Protein AF-A0A4D7C9U0-F1 (afdb_monomer_lite)

pLDDT: mean 77.3, std 18.46, range [38.41, 93.62]

Sequence (123 aa):
MISFKQAREALIALDDKGRGDALWMLGNIASEQGTWTSFVKPFIVKAWPRQVKYRTESASRSFAHLIEKSGDNFPDAVRTLVGLIRPVAHLDMITYRLSKEPEEGTNDFAGDFRLRRFNCLTR

Foldseek 3Di:
DQDLQNLQVVCVPDDLVVVLVVLVVLLVQLLDPPSVVVPSLCSCVRRHDQDPVNQDPSNLVSLVSSLVSNPVCNVVSCVSCVSSHDPDDDPVNVVVVVVPPDPDDDDDPVPPVPPVPPVVPDD

Secondary structure (DSSP, 8-state):
---HHHHHHHHHHS-HHHHHHHHHHHHHHHTSTTHIIIIIHHHHHHTS--SGGG--HHHHHHHHHHHHHTGGGHHHHHHHHTTT------HHHHHHHHTTS-------TTTGGGTSSGGGS--

Radius of gyration: 19.7 Å; chains: 1; bounding box: 58×35×43 Å

Structure (mmCIF, N/CA/C/O backbone):
data_AF-A0A4D7C9U0-F1
#
_entry.id   AF-A0A4D7C9U0-F1
#
loop_
_atom_site.group_PDB
_atom_site.id
_atom_site.type_symbol
_atom_site.label_atom_id
_atom_site.label_alt_id
_atom_site.label_comp_id
_atom_site.label_asym_id
_atom_site.label_entity_id
_atom_site.label_seq_id
_atom_site.pdbx_PDB_ins_code
_atom_site.Cartn_x
_atom_site.Cartn_y
_atom_site.Cartn_z
_atom_site.occupancy
_atom_site.B_iso_or_equiv
_atom_site.auth_seq_id
_atom_site.auth_comp_id
_atom_site.auth_asym_id
_atom_site.auth_atom_id
_atom_site.pdbx_PDB_model_num
ATOM 1 N N . MET A 1 1 ? -19.002 5.831 -7.616 1.00 59.81 1 MET A N 1
ATOM 2 C CA . MET A 1 1 ? -17.884 5.390 -6.750 1.00 59.81 1 MET A CA 1
ATOM 3 C C . MET A 1 1 ? -16.869 4.644 -7.598 1.00 59.81 1 MET A C 1
ATOM 5 O O . MET A 1 1 ? -17.280 3.830 -8.416 1.00 59.81 1 MET A O 1
ATOM 9 N N . ILE A 1 2 ? -15.576 4.932 -7.434 1.00 77.88 2 ILE A N 1
ATOM 10 C CA . ILE A 1 2 ? -14.496 4.218 -8.133 1.00 77.88 2 ILE A CA 1
ATOM 11 C C . ILE A 1 2 ? -14.367 2.815 -7.525 1.00 77.88 2 ILE A C 1
ATOM 13 O O . ILE A 1 2 ? -14.294 2.670 -6.307 1.00 77.88 2 ILE A O 1
ATOM 17 N N . SER A 1 3 ? -14.354 1.777 -8.360 1.00 92.12 3 SER A N 1
ATOM 18 C CA . SER A 1 3 ? -14.148 0.395 -7.907 1.00 92.12 3 SER A CA 1
ATOM 19 C C . SER A 1 3 ? -12.665 0.088 -7.659 1.00 92.12 3 SER A C 1
ATOM 21 O O . SER A 1 3 ? -11.783 0.691 -8.269 1.00 92.12 3 SER A O 1
ATOM 23 N N . PHE A 1 4 ? -12.359 -0.927 -6.839 1.00 91.75 4 PHE A N 1
ATOM 24 C CA . PHE A 1 4 ? -10.971 -1.380 -6.641 1.00 91.75 4 PHE A CA 1
ATOM 25 C C . PHE A 1 4 ? -10.289 -1.826 -7.946 1.00 91.75 4 PHE A C 1
ATOM 27 O O . PHE A 1 4 ? -9.071 -1.713 -8.073 1.00 91.75 4 PHE A O 1
ATOM 34 N N . LYS A 1 5 ? -11.062 -2.302 -8.932 1.00 91.31 5 LYS A N 1
ATOM 35 C CA . LYS A 1 5 ? -10.546 -2.653 -10.260 1.00 91.31 5 LYS A CA 1
ATOM 36 C C . LYS A 1 5 ? -10.064 -1.408 -11.011 1.00 91.31 5 LYS A C 1
ATOM 38 O O . LYS A 1 5 ? -8.932 -1.398 -11.479 1.00 91.31 5 LYS A O 1
ATOM 43 N N . GLN A 1 6 ? -10.881 -0.358 -11.052 1.00 92.00 6 GLN A N 1
ATOM 44 C CA . GLN A 1 6 ? -10.520 0.912 -11.691 1.00 92.00 6 GLN A CA 1
ATOM 45 C C . GLN A 1 6 ? -9.334 1.582 -10.987 1.00 92.00 6 GLN A C 1
ATOM 47 O O . GLN A 1 6 ? -8.429 2.085 -11.645 1.00 92.00 6 GLN A O 1
ATOM 52 N N . ALA A 1 7 ? -9.284 1.522 -9.652 1.00 92.06 7 ALA A N 1
ATOM 53 C CA . ALA A 1 7 ? -8.132 2.002 -8.891 1.00 92.06 7 ALA A CA 1
ATOM 54 C C . ALA A 1 7 ? -6.848 1.236 -9.254 1.00 92.06 7 ALA A C 1
ATOM 56 O O . ALA A 1 7 ? -5.797 1.843 -9.450 1.00 92.06 7 ALA A O 1
ATOM 57 N N . ARG A 1 8 ? -6.927 -0.094 -9.407 1.00 93.56 8 ARG A N 1
ATOM 58 C CA . ARG A 1 8 ? -5.791 -0.906 -9.860 1.00 93.56 8 ARG A CA 1
ATOM 59 C C . ARG A 1 8 ? -5.332 -0.520 -11.264 1.00 93.56 8 ARG A C 1
ATOM 61 O O . ARG A 1 8 ? -4.133 -0.415 -11.491 1.00 93.56 8 ARG A O 1
ATOM 68 N N . GLU A 1 9 ? -6.264 -0.344 -12.196 1.00 93.38 9 GLU A N 1
ATOM 69 C CA . GLU A 1 9 ? -5.961 0.057 -13.577 1.00 93.38 9 GLU A CA 1
ATOM 70 C C . GLU A 1 9 ? -5.263 1.422 -13.617 1.00 93.38 9 GLU A C 1
ATOM 72 O O . GLU A 1 9 ? -4.251 1.566 -14.300 1.00 93.38 9 GLU A O 1
ATOM 77 N N . ALA A 1 10 ? -5.712 2.376 -12.797 1.00 92.88 10 ALA A N 1
ATOM 78 C CA . ALA A 1 10 ? -5.037 3.660 -12.633 1.00 92.88 10 ALA A CA 1
ATOM 79 C C . ALA A 1 10 ? -3.607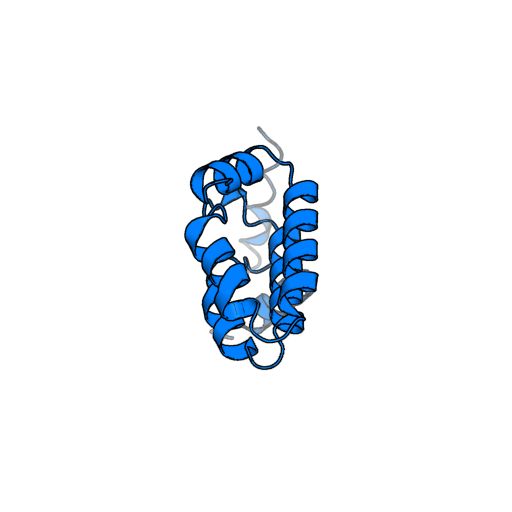 3.497 -12.080 1.00 92.88 10 ALA A C 1
ATOM 81 O O . ALA A 1 10 ? -2.662 4.011 -12.669 1.00 92.88 10 ALA A O 1
ATOM 82 N N . LEU A 1 11 ? -3.411 2.714 -11.009 1.00 91.12 11 LEU A N 1
ATOM 83 C CA . LEU A 1 11 ? -2.077 2.445 -10.436 1.00 91.12 11 LEU A CA 1
ATOM 84 C C . LEU A 1 11 ? -1.120 1.750 -11.422 1.00 91.12 11 LEU A C 1
ATOM 86 O O . LEU A 1 11 ? 0.098 1.937 -11.354 1.00 91.12 11 LEU A O 1
ATOM 90 N N . ILE A 1 12 ? -1.668 0.932 -12.322 1.00 92.31 12 ILE A N 1
ATOM 91 C CA . ILE A 1 12 ? -0.936 0.249 -13.394 1.00 92.31 12 ILE A CA 1
ATOM 92 C C . ILE A 1 12 ? -0.477 1.229 -14.477 1.00 92.31 12 ILE A C 1
ATOM 94 O O . ILE A 1 12 ? 0.610 1.030 -15.022 1.00 92.31 12 ILE A O 1
ATOM 98 N N . ALA A 1 13 ? -1.296 2.239 -14.784 1.00 92.69 13 ALA A N 1
ATOM 99 C CA . ALA A 1 13 ? -1.019 3.261 -15.790 1.00 92.69 13 ALA A CA 1
ATOM 100 C C . ALA A 1 13 ? -0.056 4.356 -15.298 1.00 92.69 13 ALA A C 1
ATOM 102 O O . ALA A 1 13 ? 0.603 4.993 -16.115 1.00 92.69 13 ALA A O 1
ATOM 103 N N . LEU A 1 14 ? 0.041 4.564 -13.980 1.00 91.38 14 LEU A N 1
ATOM 104 C CA . LEU A 1 14 ? 0.981 5.512 -13.381 1.00 91.38 14 LEU A CA 1
ATOM 105 C C . LEU A 1 14 ? 2.444 5.084 -13.565 1.00 91.38 14 LEU A C 1
ATOM 107 O O . LEU A 1 14 ? 2.774 3.905 -13.730 1.00 91.38 14 LEU A O 1
ATOM 111 N N . ASP A 1 15 ? 3.343 6.055 -13.475 1.00 90.25 15 ASP A N 1
ATOM 112 C CA . ASP A 1 15 ? 4.774 5.825 -13.344 1.00 90.25 15 ASP A CA 1
ATOM 113 C C . ASP A 1 15 ? 5.145 5.441 -11.897 1.00 90.25 15 ASP A C 1
ATOM 115 O O . ASP A 1 15 ? 4.291 5.260 -11.021 1.00 90.25 15 ASP A O 1
ATOM 119 N N . ASP A 1 16 ? 6.437 5.227 -11.640 1.00 87.19 16 ASP A N 1
ATOM 120 C CA . ASP A 1 16 ? 6.881 4.816 -10.305 1.00 87.19 16 ASP A CA 1
ATOM 121 C C . ASP A 1 16 ? 6.694 5.910 -9.257 1.00 87.19 16 ASP A C 1
ATOM 123 O O . ASP A 1 16 ? 6.294 5.621 -8.128 1.00 87.19 16 ASP A O 1
ATOM 127 N N . LYS A 1 17 ? 6.893 7.169 -9.661 1.00 89.19 17 LYS A N 1
ATOM 128 C CA . LYS A 1 17 ? 6.653 8.327 -8.808 1.00 89.19 17 LYS A CA 1
ATOM 129 C C . LYS A 1 17 ? 5.181 8.417 -8.409 1.00 89.19 17 LYS A C 1
ATOM 131 O O . LYS A 1 17 ? 4.896 8.516 -7.222 1.00 89.19 17 LYS A O 1
ATOM 136 N N . GLY A 1 18 ? 4.251 8.298 -9.357 1.00 90.88 18 GLY A N 1
ATOM 137 C CA . GLY A 1 18 ? 2.816 8.350 -9.077 1.00 90.88 18 GLY A CA 1
ATOM 138 C C . GLY A 1 18 ? 2.346 7.244 -8.129 1.00 90.88 18 GLY A C 1
ATOM 139 O O . GLY A 1 18 ? 1.511 7.486 -7.257 1.00 90.88 18 GLY A O 1
ATOM 140 N N . ARG A 1 19 ? 2.915 6.033 -8.227 1.00 92.50 19 ARG A N 1
ATOM 141 C CA . ARG A 1 19 ? 2.661 4.968 -7.238 1.00 92.50 19 ARG A CA 1
ATOM 142 C C . ARG A 1 19 ? 3.230 5.305 -5.859 1.00 92.50 19 ARG A C 1
ATOM 144 O O . ARG A 1 19 ? 2.572 5.020 -4.861 1.00 92.50 19 ARG A O 1
ATOM 151 N N . GLY A 1 20 ? 4.419 5.903 -5.801 1.00 90.62 20 GLY A N 1
ATOM 152 C CA . GLY A 1 20 ? 5.011 6.401 -4.558 1.00 90.62 20 GLY A CA 1
ATOM 153 C C . GLY A 1 20 ? 4.143 7.470 -3.889 1.00 90.62 20 GLY A C 1
ATOM 154 O O . GLY A 1 20 ? 3.844 7.353 -2.702 1.00 90.62 20 GLY A O 1
ATOM 155 N N . ASP A 1 21 ? 3.658 8.445 -4.662 1.00 90.75 21 ASP A N 1
ATOM 156 C CA . ASP A 1 21 ? 2.768 9.514 -4.191 1.00 90.75 21 ASP A CA 1
ATOM 157 C C . ASP A 1 21 ? 1.444 8.936 -3.649 1.00 90.75 21 ASP A C 1
ATOM 159 O O . ASP A 1 21 ? 0.967 9.336 -2.5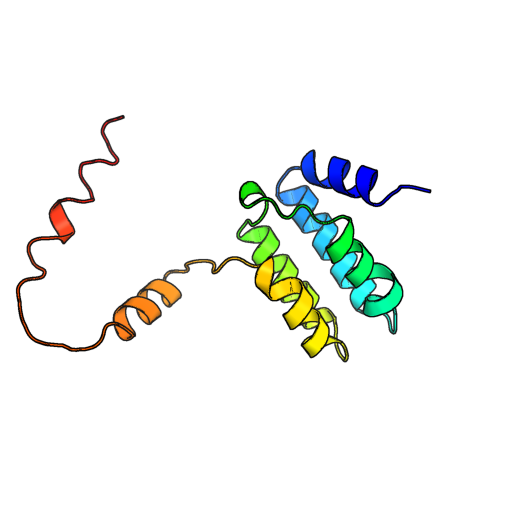84 1.00 90.75 21 ASP A O 1
ATOM 163 N N . ALA A 1 22 ? 0.881 7.922 -4.318 1.00 92.06 22 ALA A N 1
ATOM 164 C CA . ALA A 1 22 ? -0.309 7.217 -3.838 1.00 92.06 22 ALA A CA 1
ATOM 165 C C . ALA A 1 22 ? -0.069 6.488 -2.500 1.00 92.06 22 ALA A C 1
ATOM 167 O O . ALA A 1 22 ? -0.928 6.518 -1.617 1.00 92.06 22 ALA A O 1
ATOM 168 N N . LEU A 1 23 ? 1.094 5.850 -2.317 1.00 92.00 23 LEU A N 1
ATOM 169 C CA . LEU A 1 23 ? 1.458 5.223 -1.039 1.00 92.00 23 LEU A CA 1
ATOM 170 C C . LEU A 1 23 ? 1.681 6.253 0.067 1.00 92.00 23 LEU A C 1
ATOM 172 O O . LEU A 1 23 ? 1.297 6.003 1.206 1.00 92.00 23 LEU A O 1
ATOM 176 N N . TRP A 1 24 ? 2.259 7.408 -0.259 1.00 89.31 24 TRP A N 1
ATOM 177 C CA . TRP A 1 24 ? 2.415 8.505 0.692 1.00 89.31 24 TRP A CA 1
ATOM 178 C C . TRP A 1 24 ? 1.053 9.011 1.188 1.00 89.31 24 TRP A C 1
ATOM 180 O O . TRP A 1 24 ? 0.848 9.145 2.394 1.00 89.31 24 TRP A O 1
ATOM 190 N N . MET A 1 25 ? 0.080 9.181 0.284 1.00 90.75 25 MET A N 1
ATOM 191 C CA . MET A 1 25 ? -1.297 9.526 0.662 1.00 90.75 25 MET A CA 1
ATOM 192 C C . MET A 1 25 ? -1.932 8.463 1.567 1.00 90.75 25 MET A C 1
ATOM 194 O O . MET A 1 25 ? -2.556 8.810 2.569 1.00 90.75 25 MET A O 1
ATOM 198 N N . LEU A 1 26 ? -1.742 7.173 1.264 1.00 92.19 26 LEU A N 1
ATOM 199 C CA . LEU A 1 26 ? -2.203 6.089 2.140 1.00 92.19 26 LEU A CA 1
ATOM 200 C C . LEU A 1 26 ? -1.537 6.135 3.519 1.00 92.19 26 LEU A C 1
ATOM 202 O O . LEU A 1 26 ? -2.196 5.810 4.500 1.00 92.19 26 LEU A O 1
ATOM 206 N N . GLY A 1 27 ? -0.272 6.556 3.600 1.00 89.88 27 GLY A N 1
ATOM 207 C CA . GLY A 1 27 ? 0.450 6.766 4.857 1.00 89.88 27 GLY A CA 1
ATOM 208 C C . GLY A 1 27 ? -0.194 7.827 5.736 1.00 89.88 27 GLY A C 1
ATOM 209 O O . GLY A 1 27 ? -0.400 7.598 6.926 1.00 89.88 27 GLY A O 1
ATOM 210 N N . ASN A 1 28 ? -0.581 8.954 5.140 1.00 90.25 28 ASN A N 1
ATOM 211 C CA . ASN A 1 28 ? -1.287 10.010 5.861 1.00 90.25 28 ASN A CA 1
ATOM 212 C C . ASN A 1 28 ? -2.657 9.529 6.345 1.00 90.25 28 ASN A C 1
ATOM 214 O O . ASN A 1 28 ? -2.995 9.731 7.506 1.00 90.25 28 ASN A O 1
ATOM 218 N N . ILE A 1 29 ? -3.408 8.815 5.501 1.00 89.88 29 ILE A N 1
ATOM 219 C CA . ILE A 1 29 ? -4.711 8.258 5.888 1.00 89.88 29 ILE A CA 1
ATOM 220 C C . ILE A 1 29 ? -4.544 7.238 7.020 1.00 89.88 29 ILE A C 1
ATOM 222 O O . ILE A 1 29 ? -5.298 7.276 7.984 1.00 89.88 29 ILE A O 1
ATOM 226 N N . ALA A 1 30 ? -3.545 6.353 6.939 1.00 89.12 30 ALA A N 1
ATOM 227 C CA . ALA A 1 30 ? -3.278 5.317 7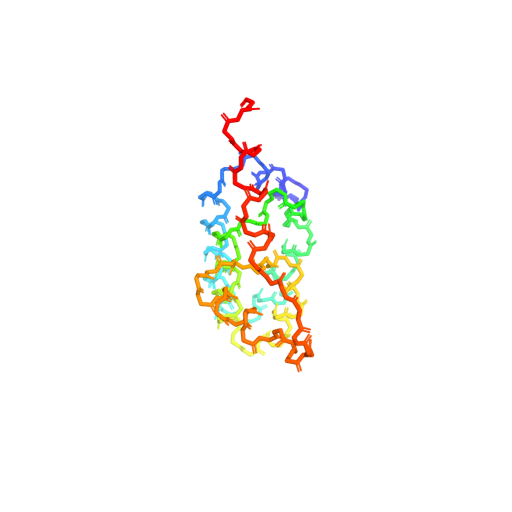.940 1.00 89.12 30 ALA A CA 1
ATOM 228 C C . ALA A 1 30 ? -2.921 5.864 9.332 1.00 89.12 30 ALA A C 1
ATOM 230 O O . ALA A 1 30 ? -3.016 5.112 10.300 1.00 89.12 30 ALA A O 1
ATOM 231 N N . SER A 1 31 ? -2.502 7.131 9.427 1.00 86.81 31 SER A N 1
ATOM 232 C CA . SER A 1 31 ? -2.188 7.779 10.707 1.00 86.81 31 SER A CA 1
ATOM 233 C C . SER A 1 31 ? -3.431 8.115 11.542 1.00 86.81 31 SER A C 1
ATOM 235 O O . SER A 1 31 ? -3.329 8.304 12.753 1.00 86.81 31 SER A O 1
ATOM 237 N N . GLU A 1 32 ? -4.609 8.155 10.918 1.00 88.81 32 GLU A N 1
ATOM 238 C CA . GLU A 1 32 ? -5.881 8.342 11.610 1.00 88.81 32 GLU A CA 1
ATOM 239 C C . GLU A 1 32 ? -6.366 7.030 12.255 1.00 88.81 32 GLU A C 1
ATOM 241 O O . GLU A 1 32 ? -6.186 5.929 11.729 1.00 88.81 32 GLU A O 1
ATOM 246 N N . GLN A 1 33 ? -7.027 7.121 13.411 1.00 86.88 33 GLN A N 1
ATOM 247 C CA . GLN A 1 33 ? -7.507 5.930 14.114 1.00 86.88 33 GLN A CA 1
ATOM 248 C C . GLN A 1 33 ? -8.595 5.193 13.315 1.00 86.88 33 GLN A C 1
ATOM 250 O O . GLN A 1 33 ? -9.567 5.777 12.845 1.00 86.88 33 GLN A O 1
ATOM 255 N N . GLY A 1 34 ? -8.448 3.871 13.181 1.00 86.25 34 GLY A N 1
ATOM 256 C CA . GLY A 1 34 ? -9.438 2.995 12.539 1.00 86.25 34 GLY A CA 1
ATOM 257 C C . GLY A 1 34 ? -9.446 3.011 11.003 1.00 86.25 34 GLY A C 1
ATOM 258 O O . GLY A 1 34 ? -10.093 2.155 10.386 1.00 86.25 34 GLY A O 1
ATOM 259 N N . THR A 1 35 ? -8.700 3.907 10.353 1.00 92.06 35 THR A N 1
ATOM 260 C CA . THR A 1 35 ? -8.614 3.984 8.881 1.00 92.06 35 THR A CA 1
ATOM 261 C C . THR A 1 35 ? -7.809 2.837 8.278 1.00 92.06 35 THR A C 1
ATOM 263 O O . THR A 1 35 ? -8.102 2.393 7.163 1.00 92.06 35 THR A O 1
ATOM 266 N N . TRP A 1 36 ? -6.841 2.298 9.028 1.00 91.19 36 TRP A N 1
ATOM 267 C CA . TRP A 1 36 ? -6.069 1.128 8.616 1.00 91.19 36 TRP A CA 1
ATOM 268 C C . TRP A 1 36 ? -6.989 -0.034 8.217 1.00 91.19 36 TRP A C 1
ATOM 270 O O . TRP A 1 36 ? -6.949 -0.520 7.084 1.00 91.19 36 TRP A O 1
ATOM 280 N N . THR A 1 37 ? -7.865 -0.441 9.136 1.00 91.25 37 THR A N 1
ATOM 281 C CA . THR A 1 37 ? -8.755 -1.595 8.963 1.00 91.25 37 THR A CA 1
ATOM 282 C C . THR A 1 37 ? -9.914 -1.295 8.015 1.00 91.25 37 THR A C 1
ATOM 284 O O . THR A 1 37 ? -10.304 -2.164 7.234 1.00 91.25 37 THR A O 1
ATOM 287 N N . SER A 1 38 ? -10.457 -0.075 8.054 1.00 91.75 38 SER A N 1
ATOM 288 C CA . SER A 1 38 ? -11.633 0.303 7.257 1.00 91.75 38 SER A CA 1
ATOM 289 C C . SER A 1 38 ? -11.312 0.621 5.794 1.00 91.75 38 SER A C 1
ATOM 291 O O . SER A 1 38 ? -12.125 0.316 4.921 1.00 91.75 38 SER A O 1
ATOM 293 N N . PHE A 1 39 ? -10.133 1.183 5.501 1.00 91.62 39 PHE A N 1
ATOM 294 C CA . PHE A 1 39 ? -9.798 1.679 4.164 1.00 91.62 39 PHE A CA 1
ATOM 295 C C . PHE A 1 39 ? -8.456 1.172 3.631 1.00 91.62 39 PHE A C 1
ATOM 297 O O . PHE A 1 39 ? -8.414 0.553 2.563 1.00 91.62 39 PHE A O 1
ATOM 304 N N . VAL A 1 40 ? -7.362 1.391 4.364 1.00 92.69 40 VAL A N 1
ATOM 305 C CA . VAL A 1 40 ? -5.997 1.187 3.845 1.00 92.69 40 VAL A CA 1
ATOM 306 C C . VAL A 1 40 ? -5.736 -0.283 3.523 1.00 92.69 40 VAL A C 1
ATOM 308 O O . VAL A 1 40 ? -5.325 -0.619 2.410 1.00 92.69 40 VAL A O 1
ATOM 311 N N . LYS A 1 41 ? -6.039 -1.188 4.456 1.00 93.12 41 LYS A N 1
ATOM 312 C CA . LYS A 1 41 ? -5.864 -2.630 4.261 1.00 93.12 41 LYS A CA 1
ATOM 313 C C . LYS A 1 41 ? -6.738 -3.170 3.119 1.00 93.12 41 LYS A C 1
ATOM 315 O O . LYS A 1 41 ? -6.184 -3.824 2.230 1.00 93.12 41 LYS A O 1
ATOM 320 N N . PRO A 1 42 ? -8.059 -2.896 3.057 1.00 93.44 42 PRO A N 1
ATOM 321 C CA . PRO A 1 42 ? -8.879 -3.271 1.906 1.00 93.44 42 PRO A CA 1
ATOM 322 C C . PRO A 1 42 ? -8.335 -2.746 0.577 1.00 93.44 42 PRO A C 1
ATOM 324 O O . PRO A 1 42 ? -8.309 -3.499 -0.398 1.00 93.44 42 PRO A O 1
ATOM 327 N N . PHE A 1 43 ? -7.869 -1.495 0.535 1.00 93.62 43 PHE A N 1
ATOM 328 C CA . PHE A 1 43 ? -7.291 -0.905 -0.667 1.00 93.62 43 PHE A CA 1
ATOM 329 C C . PHE A 1 43 ? -6.034 -1.653 -1.110 1.00 93.62 43 PHE A C 1
ATOM 331 O O . PHE A 1 43 ? -5.921 -2.041 -2.272 1.00 93.62 43 PHE A O 1
ATOM 338 N N . ILE A 1 44 ? -5.112 -1.941 -0.194 1.00 92.75 44 ILE A N 1
ATOM 339 C CA . ILE A 1 44 ? -3.877 -2.635 -0.556 1.00 92.75 44 ILE A CA 1
ATOM 340 C C . ILE A 1 44 ? -4.146 -4.073 -0.997 1.00 92.75 44 ILE A C 1
ATOM 342 O O . ILE A 1 44 ? -3.616 -4.521 -2.012 1.00 92.75 44 ILE A O 1
ATOM 346 N N . VAL A 1 45 ? -5.023 -4.790 -0.298 1.00 91.94 45 VAL A N 1
ATOM 347 C CA . VAL A 1 45 ? -5.353 -6.178 -0.646 1.00 91.94 45 VAL A CA 1
ATOM 348 C C . VAL A 1 45 ? -6.103 -6.262 -1.982 1.00 91.94 45 VAL A C 1
ATOM 350 O O . VAL A 1 45 ? -5.850 -7.174 -2.773 1.00 91.94 45 VAL A O 1
ATOM 353 N N . LYS A 1 46 ? -7.029 -5.330 -2.254 1.00 91.88 46 LYS A N 1
ATOM 354 C CA . LYS A 1 46 ? -7.961 -5.425 -3.392 1.00 91.88 46 LYS A CA 1
ATOM 355 C C . LYS A 1 46 ? -7.593 -4.574 -4.600 1.00 91.88 46 LYS A C 1
ATOM 357 O O . LYS A 1 46 ? -7.989 -4.955 -5.697 1.00 91.88 46 LYS A O 1
ATOM 362 N N . ALA A 1 47 ? -6.869 -3.469 -4.449 1.00 93.12 47 ALA A N 1
ATOM 363 C CA . ALA A 1 47 ? -6.502 -2.578 -5.552 1.00 93.12 47 ALA A CA 1
ATOM 364 C C . ALA A 1 47 ? -5.006 -2.587 -5.872 1.00 93.12 47 ALA A C 1
ATOM 366 O O . ALA A 1 47 ? -4.664 -2.468 -7.047 1.00 93.12 47 ALA A O 1
ATOM 367 N N . TRP A 1 48 ? -4.109 -2.791 -4.901 1.00 92.62 48 TRP A N 1
ATOM 368 C CA . TRP A 1 48 ? -2.676 -2.675 -5.186 1.00 92.62 48 TRP A CA 1
ATOM 369 C C . TRP A 1 48 ? -2.202 -3.694 -6.245 1.00 92.62 48 TRP A C 1
ATOM 371 O O . TRP A 1 48 ? -2.548 -4.883 -6.166 1.00 92.62 48 TRP A O 1
ATOM 381 N N . PRO A 1 49 ? -1.428 -3.270 -7.261 1.00 91.19 49 PRO A N 1
ATOM 382 C CA . PRO A 1 49 ? -0.899 -4.177 -8.271 1.00 91.19 49 PRO A CA 1
ATOM 383 C C . PRO A 1 49 ? 0.166 -5.110 -7.672 1.00 91.19 49 PRO A C 1
ATOM 385 O O . PRO A 1 49 ? 1.163 -4.675 -7.102 1.00 91.19 49 PRO A O 1
ATOM 388 N N . ARG A 1 50 ? -0.036 -6.429 -7.799 1.00 87.06 50 ARG A N 1
ATOM 389 C CA . ARG A 1 50 ? 0.840 -7.455 -7.188 1.00 87.06 50 ARG A CA 1
ATOM 390 C C . ARG A 1 50 ? 1.957 -7.942 -8.113 1.00 87.06 50 ARG A C 1
ATOM 392 O O . ARG A 1 50 ? 2.804 -8.729 -7.674 1.00 87.06 50 ARG A O 1
ATOM 399 N N . GLN A 1 51 ? 1.955 -7.507 -9.377 1.00 84.31 51 GLN A N 1
ATOM 400 C CA . GLN A 1 51 ? 2.941 -7.926 -10.370 1.00 84.31 51 GLN A CA 1
ATOM 401 C C . GLN A 1 51 ? 4.349 -7.472 -9.963 1.00 84.31 51 GLN A C 1
ATOM 403 O O . GLN A 1 51 ? 4.544 -6.357 -9.484 1.00 84.31 51 GLN A O 1
ATOM 408 N N . VAL A 1 52 ? 5.347 -8.327 -10.202 1.00 78.94 52 VAL A N 1
ATOM 409 C CA . VAL A 1 52 ? 6.748 -8.115 -9.784 1.00 78.94 52 VAL A CA 1
ATOM 410 C C . VAL A 1 52 ? 7.336 -6.804 -10.325 1.00 78.94 52 VAL A C 1
ATOM 412 O O . VAL A 1 52 ? 8.110 -6.150 -9.629 1.00 78.94 52 VAL A O 1
ATOM 415 N N . LYS A 1 53 ? 6.919 -6.375 -11.524 1.00 80.31 53 LYS A N 1
ATOM 416 C CA . LYS A 1 53 ? 7.357 -5.117 -12.154 1.00 80.31 53 LYS A CA 1
ATOM 417 C C . LYS A 1 53 ? 7.007 -3.850 -11.362 1.00 80.31 53 LYS A C 1
ATOM 419 O O . LYS A 1 53 ? 7.667 -2.839 -11.544 1.00 80.31 53 LYS A O 1
ATOM 424 N N . TYR A 1 54 ? 6.017 -3.911 -10.469 1.00 83.44 54 TYR A N 1
ATOM 425 C CA . TYR A 1 54 ? 5.599 -2.777 -9.635 1.00 83.44 54 TYR A CA 1
ATOM 426 C C . TYR A 1 54 ? 6.194 -2.805 -8.225 1.00 83.44 54 TYR A C 1
ATOM 428 O O . TYR A 1 54 ? 5.932 -1.909 -7.428 1.00 83.44 54 TYR A O 1
ATOM 436 N N . ARG A 1 55 ? 6.998 -3.824 -7.897 1.00 83.38 55 ARG A N 1
ATOM 437 C CA . ARG A 1 55 ? 7.702 -3.916 -6.613 1.00 83.38 55 ARG A CA 1
ATOM 438 C C . ARG A 1 55 ? 9.045 -3.202 -6.705 1.00 83.38 55 ARG A C 1
ATOM 440 O O . ARG A 1 55 ? 10.098 -3.839 -6.718 1.00 83.38 55 ARG A O 1
ATOM 447 N N . THR A 1 56 ? 9.022 -1.895 -6.889 1.00 84.06 56 THR A N 1
ATOM 448 C CA . THR A 1 56 ? 10.241 -1.088 -7.006 1.00 84.06 56 THR A CA 1
ATOM 449 C C . THR A 1 56 ? 10.854 -0.816 -5.633 1.00 84.06 56 THR A C 1
ATOM 451 O O . THR A 1 56 ? 10.234 -1.056 -4.592 1.00 84.06 56 THR A O 1
ATOM 454 N N . GLU A 1 57 ? 12.099 -0.345 -5.622 1.00 82.12 57 GLU A N 1
ATOM 455 C CA . GLU A 1 57 ? 12.759 0.134 -4.405 1.00 82.12 57 GLU A CA 1
ATOM 456 C C . GLU A 1 57 ? 11.977 1.292 -3.775 1.00 82.12 57 GLU A C 1
ATOM 458 O O . GLU A 1 57 ? 11.749 1.291 -2.566 1.00 82.12 57 GLU A O 1
ATOM 463 N N . SER A 1 58 ? 11.494 2.222 -4.604 1.00 83.69 58 SER A N 1
ATOM 464 C CA . SER A 1 58 ? 10.671 3.350 -4.164 1.00 83.69 58 SER A CA 1
ATOM 465 C C . SER A 1 58 ? 9.387 2.870 -3.483 1.00 83.69 58 SER A C 1
ATOM 467 O O . SER A 1 58 ? 9.144 3.198 -2.323 1.00 83.69 58 SER A O 1
ATOM 469 N N . ALA A 1 59 ? 8.630 1.974 -4.132 1.00 86.69 59 ALA A N 1
ATOM 470 C CA . ALA A 1 59 ? 7.430 1.388 -3.535 1.00 86.69 59 ALA A CA 1
ATOM 471 C C . ALA A 1 59 ? 7.734 0.631 -2.231 1.00 86.69 59 ALA A C 1
ATOM 473 O O . ALA A 1 59 ? 6.982 0.730 -1.265 1.00 86.69 59 ALA A O 1
ATOM 474 N N . SER A 1 60 ? 8.855 -0.095 -2.178 1.00 87.06 60 SER A N 1
ATOM 475 C CA . SER A 1 60 ? 9.285 -0.833 -0.983 1.00 87.06 60 SER A CA 1
ATOM 476 C C . SER A 1 60 ? 9.578 0.102 0.196 1.00 87.06 60 SER A C 1
ATOM 478 O O . SER A 1 60 ? 9.125 -0.169 1.307 1.00 87.06 60 SER A O 1
ATOM 480 N N . ARG A 1 61 ? 10.260 1.233 -0.040 1.00 85.81 61 ARG A N 1
ATOM 481 C CA . ARG A 1 61 ? 10.469 2.271 0.985 1.00 85.81 61 ARG A CA 1
ATOM 482 C C . ARG A 1 61 ? 9.158 2.902 1.437 1.00 85.81 61 ARG A C 1
ATOM 484 O O . ARG A 1 61 ? 8.930 3.027 2.636 1.00 85.81 61 ARG A O 1
ATOM 491 N N . SER A 1 62 ? 8.277 3.252 0.502 1.00 89.00 62 SER A N 1
ATOM 492 C CA . SER A 1 62 ? 6.972 3.825 0.837 1.00 89.00 62 SER A CA 1
ATOM 493 C C . SER A 1 62 ? 6.116 2.858 1.661 1.00 89.00 62 SER A C 1
ATOM 495 O O . SER A 1 62 ? 5.434 3.287 2.586 1.00 89.00 62 SER A O 1
ATOM 497 N N . PHE A 1 63 ? 6.188 1.550 1.395 1.00 91.62 63 PHE A N 1
ATOM 498 C CA . PHE A 1 63 ? 5.540 0.545 2.239 1.00 91.62 63 PHE A CA 1
ATOM 499 C C . PHE A 1 63 ? 6.143 0.459 3.638 1.00 91.62 63 PHE A C 1
ATOM 501 O O . PHE A 1 63 ? 5.390 0.346 4.599 1.00 91.62 63 PHE A O 1
ATOM 508 N N . ALA A 1 64 ? 7.469 0.532 3.773 1.00 88.31 64 ALA A N 1
ATOM 509 C CA . ALA A 1 64 ? 8.107 0.570 5.087 1.00 88.31 64 ALA A CA 1
ATOM 510 C C . ALA A 1 64 ? 7.638 1.791 5.898 1.00 88.31 64 ALA A C 1
ATOM 512 O O . ALA A 1 64 ? 7.275 1.650 7.064 1.00 88.31 64 ALA A O 1
ATOM 513 N N . HIS A 1 65 ? 7.537 2.958 5.257 1.00 88.31 65 HIS A N 1
ATOM 514 C CA . HIS A 1 65 ? 7.005 4.157 5.902 1.00 88.31 65 HIS A CA 1
ATOM 515 C C . HIS A 1 65 ? 5.517 4.025 6.262 1.00 88.31 65 HIS A C 1
ATOM 517 O O . HIS A 1 65 ? 5.090 4.447 7.332 1.00 88.31 65 HIS A O 1
ATOM 523 N N . LEU A 1 66 ? 4.713 3.386 5.408 1.00 90.56 66 LEU A N 1
ATOM 524 C CA . LEU A 1 66 ? 3.309 3.095 5.706 1.00 90.56 66 LEU A CA 1
ATOM 525 C C . LEU A 1 66 ? 3.158 2.183 6.935 1.00 90.56 66 LEU A C 1
ATOM 527 O O . LEU A 1 66 ? 2.274 2.409 7.759 1.00 90.56 66 LEU A O 1
ATOM 531 N N . ILE A 1 67 ? 4.021 1.171 7.070 1.00 90.88 67 ILE A N 1
ATOM 532 C CA . ILE A 1 67 ? 4.064 0.301 8.252 1.00 90.88 67 ILE A CA 1
ATOM 533 C C . ILE A 1 67 ? 4.384 1.130 9.499 1.00 90.88 67 ILE A C 1
ATOM 535 O O . ILE A 1 67 ? 3.674 1.027 10.494 1.00 90.88 67 ILE A O 1
ATOM 539 N N . GLU A 1 68 ? 5.408 1.978 9.446 1.00 88.44 68 GLU A N 1
ATOM 540 C CA . GLU A 1 68 ? 5.782 2.860 10.557 1.00 88.44 68 GLU A CA 1
ATOM 541 C C . GLU A 1 68 ? 4.611 3.761 10.993 1.00 88.44 68 GLU A C 1
ATOM 543 O O . GLU A 1 68 ? 4.328 3.897 12.182 1.00 88.44 68 GLU A O 1
ATOM 548 N N . LYS A 1 69 ? 3.867 4.315 10.029 1.00 87.69 69 LYS A N 1
ATOM 549 C CA . LYS A 1 69 ? 2.714 5.196 10.275 1.00 87.69 69 LYS A CA 1
ATOM 550 C C . LYS A 1 69 ? 1.462 4.485 10.785 1.00 87.69 69 LYS A C 1
ATOM 552 O O . LYS A 1 69 ? 0.559 5.155 11.271 1.00 87.69 69 LYS A O 1
ATOM 557 N N . SER A 1 70 ? 1.395 3.158 10.693 1.00 84.81 70 SER A N 1
ATOM 558 C CA . SER A 1 70 ? 0.201 2.390 11.075 1.00 84.81 70 SER A CA 1
ATOM 559 C C . SER A 1 70 ? -0.018 2.256 12.593 1.00 84.81 70 SER A C 1
ATOM 561 O O . SER A 1 70 ? -1.082 1.787 13.011 1.00 84.81 70 SER A O 1
ATOM 563 N N . GLY A 1 71 ? 0.948 2.689 13.416 1.00 86.00 71 GLY A N 1
ATOM 564 C CA . GLY A 1 71 ? 0.814 2.790 14.873 1.00 86.00 71 GLY A CA 1
ATOM 565 C C . GLY A 1 71 ? 0.419 1.462 15.522 1.00 86.00 71 GLY A C 1
ATOM 566 O O . GLY A 1 71 ? 1.089 0.450 15.335 1.00 86.00 71 GLY A O 1
ATOM 567 N N . ASP A 1 72 ? -0.710 1.441 16.230 1.00 88.75 72 ASP A N 1
ATOM 568 C CA . ASP A 1 72 ? -1.230 0.242 16.909 1.00 88.75 72 ASP A CA 1
ATOM 569 C C . ASP A 1 72 ? -1.522 -0.929 15.951 1.00 88.75 72 ASP A C 1
ATOM 571 O O . ASP A 1 72 ? -1.552 -2.091 16.357 1.00 88.75 72 ASP A O 1
ATOM 575 N N . ASN A 1 73 ? -1.697 -0.649 14.654 1.00 90.12 73 ASN A N 1
ATOM 576 C CA . ASN A 1 73 ? -1.910 -1.669 13.628 1.00 90.12 73 ASN A CA 1
ATOM 577 C C . ASN A 1 73 ? -0.604 -2.249 13.065 1.00 90.12 73 ASN A C 1
ATOM 579 O O . ASN A 1 73 ? -0.656 -3.082 12.157 1.00 90.12 73 ASN A O 1
ATOM 583 N N . PHE A 1 74 ? 0.558 -1.861 13.597 1.00 89.69 74 PHE A N 1
ATOM 584 C CA . PHE A 1 74 ? 1.873 -2.258 13.090 1.00 89.69 74 PHE A CA 1
ATOM 585 C C . PHE A 1 74 ? 2.019 -3.769 12.831 1.00 89.69 74 PHE A C 1
ATOM 587 O O . PHE A 1 74 ? 2.421 -4.137 11.723 1.00 89.69 74 PHE A O 1
ATOM 594 N N . PRO A 1 75 ? 1.644 -4.686 13.752 1.00 91.62 75 PRO A N 1
ATOM 595 C CA . PRO A 1 75 ? 1.777 -6.122 13.495 1.00 91.62 75 PRO A CA 1
ATOM 596 C C . PRO A 1 75 ? 0.939 -6.605 12.301 1.00 91.62 75 PRO A C 1
ATOM 598 O O . PRO A 1 75 ? 1.367 -7.482 11.546 1.00 91.62 75 PRO A O 1
ATOM 601 N N . ASP A 1 76 ? -0.251 -6.035 12.107 1.00 92.06 76 ASP A N 1
ATOM 602 C CA . ASP A 1 76 ? -1.131 -6.358 10.981 1.00 92.06 76 ASP A CA 1
ATOM 603 C C . ASP A 1 76 ? -0.637 -5.722 9.672 1.00 92.06 76 ASP A C 1
ATOM 605 O O . ASP A 1 76 ? -0.695 -6.347 8.605 1.00 92.06 76 ASP A O 1
ATOM 609 N N . ALA A 1 77 ? -0.075 -4.515 9.754 1.00 91.00 77 ALA A N 1
ATOM 610 C CA . ALA A 1 77 ? 0.546 -3.824 8.634 1.00 91.00 77 ALA A CA 1
ATOM 611 C C . ALA A 1 77 ? 1.755 -4.574 8.089 1.00 91.00 77 ALA A C 1
ATOM 613 O O . ALA A 1 77 ? 1.815 -4.835 6.885 1.00 91.00 77 ALA A O 1
ATOM 614 N N . VAL A 1 78 ? 2.658 -5.025 8.963 1.00 91.75 78 VAL A N 1
ATOM 615 C CA . VAL A 1 78 ? 3.799 -5.861 8.570 1.00 91.75 78 VAL A CA 1
ATOM 616 C C . VAL A 1 78 ? 3.315 -7.115 7.845 1.00 91.75 78 VAL A C 1
ATOM 618 O O . VAL A 1 78 ? 3.756 -7.384 6.730 1.00 91.75 78 VAL A O 1
ATOM 621 N N . ARG A 1 79 ? 2.354 -7.857 8.412 1.00 91.56 79 ARG A N 1
ATOM 622 C CA . ARG A 1 79 ? 1.822 -9.087 7.792 1.00 91.56 79 ARG A CA 1
ATOM 623 C C . ARG A 1 79 ? 1.196 -8.837 6.421 1.00 91.56 79 ARG A C 1
ATOM 625 O O . ARG A 1 79 ? 1.350 -9.654 5.517 1.00 91.56 79 ARG A O 1
ATOM 632 N N . THR A 1 80 ? 0.505 -7.712 6.259 1.00 90.56 80 THR A N 1
ATOM 633 C CA . THR A 1 80 ? -0.168 -7.350 5.004 1.00 90.56 80 THR A CA 1
ATOM 634 C C . THR A 1 80 ? 0.829 -6.932 3.919 1.00 90.56 80 THR A C 1
ATOM 636 O O . THR A 1 80 ? 0.637 -7.252 2.744 1.00 90.56 80 THR A O 1
ATOM 639 N N . LEU A 1 81 ? 1.898 -6.226 4.299 1.00 89.50 81 LEU A N 1
ATOM 640 C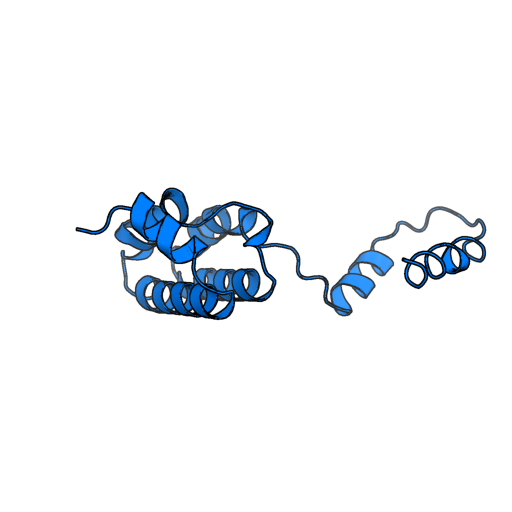 CA . LEU A 1 81 ? 2.784 -5.522 3.369 1.00 89.50 81 LEU A CA 1
ATOM 641 C C . LEU A 1 81 ? 4.106 -6.236 3.095 1.00 89.50 81 LEU A C 1
ATOM 643 O O . LEU A 1 81 ? 4.673 -6.044 2.021 1.00 89.50 81 LEU A O 1
ATOM 647 N N . VAL A 1 82 ? 4.577 -7.107 3.991 1.00 85.62 82 VAL A N 1
ATOM 648 C CA . VAL A 1 82 ? 5.883 -7.776 3.855 1.00 85.62 82 VAL A CA 1
ATOM 649 C C . VAL A 1 82 ? 6.022 -8.557 2.543 1.00 85.62 82 VAL A C 1
ATOM 651 O O . VAL A 1 82 ? 7.086 -8.560 1.938 1.00 85.62 82 VAL A O 1
ATOM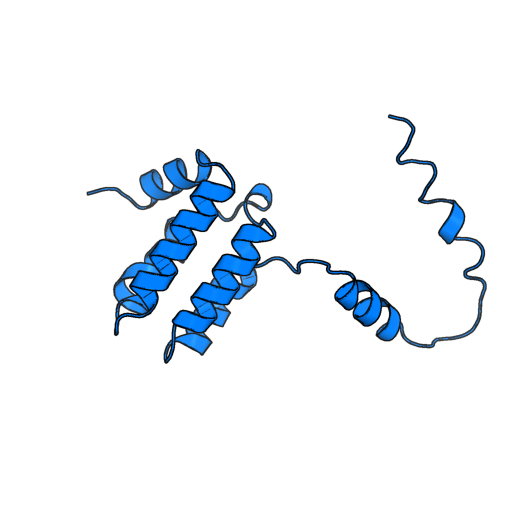 654 N N . GLY A 1 83 ? 4.936 -9.150 2.032 1.00 85.00 83 GLY A N 1
ATOM 655 C CA . GLY A 1 83 ? 4.941 -9.866 0.748 1.00 85.00 83 GLY A CA 1
ATOM 656 C C . GLY A 1 83 ? 4.970 -8.966 -0.498 1.00 85.00 83 GLY A C 1
ATOM 657 O O . GLY A 1 83 ? 5.154 -9.462 -1.615 1.00 85.00 83 GLY A O 1
ATOM 658 N N . LEU A 1 84 ? 4.753 -7.658 -0.331 1.00 84.50 84 LEU A N 1
ATOM 659 C CA . LEU A 1 84 ? 4.784 -6.647 -1.395 1.00 84.50 84 LEU A CA 1
ATOM 660 C C . LEU A 1 84 ? 6.120 -5.896 -1.445 1.00 84.50 84 LEU A C 1
ATOM 662 O O . LEU A 1 84 ? 6.491 -5.393 -2.506 1.00 84.50 84 LEU A O 1
ATOM 666 N N . ILE A 1 85 ? 6.844 -5.866 -0.326 1.00 83.38 85 ILE A N 1
ATOM 667 C CA . ILE A 1 85 ? 8.176 -5.276 -0.203 1.00 83.38 85 ILE A CA 1
ATOM 668 C C . ILE A 1 85 ? 9.192 -6.211 -0.866 1.00 83.38 85 ILE A C 1
ATOM 670 O O . ILE A 1 85 ? 9.151 -7.429 -0.680 1.00 83.38 85 ILE A O 1
ATOM 674 N N . ARG A 1 86 ? 10.115 -5.656 -1.658 1.00 72.50 86 ARG A N 1
ATOM 675 C CA . ARG A 1 86 ? 11.310 -6.395 -2.079 1.00 72.50 86 ARG A CA 1
ATOM 676 C C . ARG A 1 86 ? 12.492 -6.042 -1.184 1.00 72.50 86 ARG A C 1
ATOM 678 O O . ARG A 1 86 ? 12.615 -4.883 -0.794 1.00 72.50 86 ARG A O 1
ATOM 685 N N . PRO A 1 87 ? 13.390 -7.006 -0.906 1.00 63.47 87 PRO A N 1
ATOM 686 C CA . PRO A 1 87 ? 14.687 -6.684 -0.339 1.00 63.47 87 PRO A CA 1
ATOM 687 C C . PRO A 1 87 ? 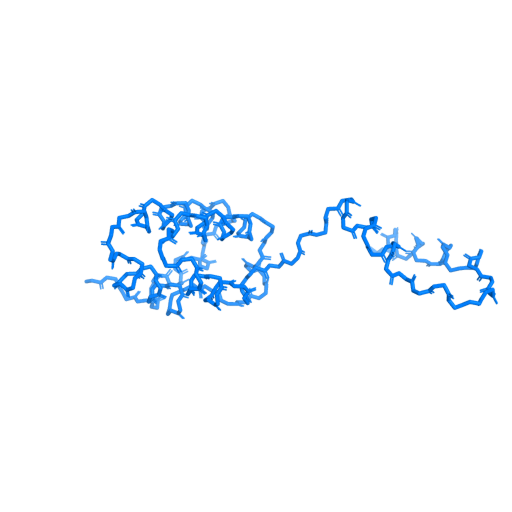15.405 -5.742 -1.302 1.00 63.47 87 PRO A C 1
ATOM 689 O O . PRO A 1 87 ? 15.714 -6.117 -2.436 1.00 63.47 87 PRO A O 1
ATOM 692 N N . VAL A 1 88 ? 15.621 -4.508 -0.868 1.00 59.34 88 VAL A N 1
ATOM 693 C CA . VAL A 1 88 ? 16.440 -3.556 -1.605 1.00 59.34 88 VAL A CA 1
ATOM 694 C C . VAL A 1 88 ? 17.884 -3.885 -1.253 1.00 59.34 88 VAL A C 1
ATOM 696 O O . VAL A 1 88 ? 18.286 -3.776 -0.097 1.00 59.34 88 VAL A O 1
ATOM 699 N N . ALA A 1 89 ? 18.646 -4.378 -2.229 1.00 52.00 89 ALA A N 1
ATOM 700 C CA . ALA A 1 89 ? 20.057 -4.670 -2.025 1.00 52.00 89 ALA A CA 1
ATOM 701 C C . ALA A 1 89 ? 20.831 -3.348 -1.982 1.00 52.00 89 ALA A C 1
ATOM 703 O O . ALA A 1 89 ? 21.175 -2.789 -3.019 1.00 52.00 89 ALA A O 1
ATOM 704 N N . HIS A 1 90 ? 21.076 -2.843 -0.779 1.00 55.25 90 HIS A N 1
ATOM 705 C CA . HIS A 1 90 ? 22.065 -1.799 -0.547 1.00 55.25 90 HIS A CA 1
ATOM 706 C C . HIS A 1 90 ? 23.457 -2.419 -0.329 1.00 55.25 90 HIS A C 1
ATOM 708 O O . HIS A 1 90 ? 23.575 -3.632 -0.129 1.00 55.25 90 HIS A O 1
ATOM 714 N N . LEU A 1 91 ? 24.523 -1.613 -0.406 1.00 51.78 91 LEU A N 1
ATOM 715 C CA . LEU A 1 91 ? 25.909 -2.069 -0.196 1.00 51.78 91 LEU A CA 1
ATOM 716 C C . LEU A 1 91 ? 26.086 -2.765 1.169 1.00 51.78 91 LEU A C 1
ATOM 718 O O . LEU A 1 91 ? 26.768 -3.778 1.262 1.00 51.78 91 LEU A O 1
ATOM 722 N N . ASP A 1 92 ? 25.385 -2.300 2.197 1.00 54.44 92 ASP A N 1
ATOM 723 C CA . ASP A 1 92 ? 25.276 -2.908 3.528 1.00 54.44 92 ASP A CA 1
ATOM 724 C C . ASP A 1 92 ? 24.627 -4.303 3.507 1.00 54.44 92 ASP A C 1
ATOM 726 O O . ASP A 1 92 ? 25.006 -5.183 4.282 1.00 54.44 92 ASP A O 1
ATOM 730 N N . MET A 1 93 ? 23.724 -4.572 2.559 1.00 57.75 93 MET A N 1
ATOM 731 C CA . MET A 1 93 ? 23.164 -5.909 2.355 1.00 57.75 93 MET A CA 1
ATOM 732 C C . MET A 1 93 ? 24.162 -6.850 1.663 1.00 57.75 93 MET A C 1
ATOM 734 O O . MET A 1 93 ? 24.098 -8.061 1.877 1.00 57.75 93 MET A O 1
ATOM 738 N N . ILE A 1 94 ? 25.095 -6.318 0.860 1.00 59.66 94 ILE A N 1
ATOM 739 C CA . ILE A 1 94 ? 26.227 -7.092 0.325 1.00 59.66 94 ILE A CA 1
ATOM 740 C C . ILE A 1 94 ? 27.136 -7.509 1.484 1.00 59.66 94 ILE A C 1
ATOM 742 O O . ILE A 1 94 ? 27.447 -8.689 1.596 1.00 59.66 94 ILE A O 1
ATOM 746 N N . THR A 1 95 ? 27.471 -6.596 2.402 1.00 59.38 95 THR A N 1
ATOM 747 C CA . THR A 1 95 ? 28.258 -6.914 3.606 1.00 59.38 95 THR A CA 1
ATOM 748 C C . THR A 1 95 ? 27.567 -7.948 4.494 1.00 59.38 95 THR A C 1
ATOM 750 O O . THR A 1 95 ? 28.221 -8.877 4.956 1.00 59.38 95 THR A O 1
ATOM 753 N N . TYR A 1 96 ? 26.246 -7.858 4.689 1.00 63.66 96 TYR A N 1
ATOM 754 C CA . TYR A 1 96 ? 25.484 -8.871 5.429 1.00 63.66 96 TYR A CA 1
ATOM 755 C C . TYR A 1 96 ? 25.466 -10.236 4.722 1.00 63.66 96 TYR A C 1
ATOM 757 O O . TYR A 1 96 ? 25.594 -11.263 5.378 1.00 63.66 96 TYR A O 1
ATOM 765 N N . ARG A 1 97 ? 25.321 -10.273 3.389 1.00 60.53 97 ARG A N 1
ATOM 766 C CA . ARG A 1 97 ? 25.365 -11.530 2.617 1.00 60.53 97 ARG A CA 1
ATOM 767 C C . ARG A 1 97 ? 26.747 -12.175 2.663 1.00 60.53 97 ARG A C 1
ATOM 769 O O . ARG A 1 97 ? 26.818 -13.371 2.898 1.00 60.53 97 ARG A O 1
ATOM 776 N N . LEU A 1 98 ? 27.806 -11.378 2.515 1.00 64.81 98 LEU A N 1
ATOM 777 C CA . LEU A 1 98 ? 29.193 -11.836 2.630 1.00 64.81 98 LEU A CA 1
ATOM 778 C C . LEU A 1 98 ? 29.517 -12.330 4.047 1.00 64.81 98 LEU A C 1
ATOM 780 O O . LEU A 1 98 ? 30.169 -13.347 4.205 1.00 64.81 98 LEU A O 1
ATOM 784 N N . SER A 1 99 ? 29.017 -11.662 5.090 1.00 64.00 99 SER A N 1
ATOM 785 C CA . SER A 1 99 ? 29.240 -12.078 6.490 1.00 64.00 99 SER A CA 1
ATOM 786 C C . SER A 1 99 ? 28.340 -13.230 6.961 1.00 64.00 99 SER A C 1
ATOM 788 O O . SER A 1 99 ? 28.461 -13.684 8.097 1.00 64.00 99 SER A O 1
ATOM 790 N N . LYS A 1 100 ? 27.422 -13.701 6.109 1.00 59.06 100 LYS A N 1
ATOM 791 C CA . LYS A 1 100 ? 26.529 -14.843 6.358 1.00 59.06 100 LYS A CA 1
ATOM 792 C C . LYS A 1 100 ? 26.904 -16.083 5.545 1.00 59.06 100 LYS A C 1
ATOM 794 O O . LYS A 1 100 ? 26.227 -17.099 5.705 1.00 59.06 100 LYS A O 1
ATOM 799 N N . GLU A 1 101 ? 27.932 -16.020 4.697 1.00 53.03 101 GLU A N 1
ATOM 800 C CA . GLU A 1 101 ? 28.515 -17.225 4.108 1.00 53.03 101 GLU A CA 1
ATOM 801 C C . GLU A 1 101 ? 29.156 -18.050 5.239 1.00 53.03 101 GLU A C 1
ATOM 803 O O . GLU A 1 101 ? 29.933 -17.504 6.024 1.00 53.03 101 GLU A O 1
ATOM 808 N N . PRO A 1 102 ? 28.778 -19.328 5.415 1.00 47.94 102 PRO A N 1
ATOM 809 C CA . PRO A 1 102 ? 29.423 -20.175 6.401 1.00 47.94 102 PRO A CA 1
ATOM 810 C C . PRO A 1 102 ? 30.882 -20.397 5.991 1.00 47.94 102 PRO A C 1
ATOM 812 O O . PRO A 1 102 ? 31.165 -20.753 4.849 1.00 47.94 102 PRO A O 1
ATOM 815 N N . GLU A 1 103 ? 31.787 -20.207 6.949 1.00 52.69 103 GLU A N 1
ATOM 816 C CA . GLU A 1 103 ? 33.189 -20.635 6.911 1.00 52.69 103 GLU A CA 1
ATOM 817 C C . GLU A 1 103 ? 33.253 -22.175 6.832 1.00 52.69 103 GLU A C 1
ATOM 819 O O . GLU A 1 103 ? 33.618 -22.853 7.790 1.00 52.69 103 GLU A O 1
ATOM 824 N N . GLU A 1 104 ? 32.850 -22.765 5.709 1.00 45.56 104 GLU A N 1
ATOM 825 C CA . GLU A 1 104 ? 33.174 -24.148 5.380 1.00 45.56 104 GLU A CA 1
ATOM 826 C C . GLU A 1 104 ? 34.295 -24.149 4.351 1.00 45.56 104 GLU A C 1
ATOM 828 O O . GLU A 1 104 ? 34.073 -24.059 3.149 1.00 45.56 104 GLU A O 1
ATOM 833 N N . GLY A 1 105 ? 35.512 -24.253 4.889 1.00 44.84 105 GLY A N 1
ATOM 834 C CA . GLY A 1 105 ? 36.612 -24.995 4.288 1.00 44.84 105 GLY A CA 1
ATOM 835 C C . GLY A 1 105 ? 37.080 -24.512 2.922 1.00 44.84 105 GLY A C 1
ATOM 836 O O . GLY A 1 105 ? 36.517 -24.874 1.896 1.00 44.84 105 GLY A O 1
ATOM 837 N N . THR A 1 106 ? 38.198 -23.784 2.941 1.00 48.38 106 THR A N 1
ATOM 838 C CA . THR A 1 106 ? 39.268 -23.774 1.933 1.00 48.38 106 THR A CA 1
ATOM 839 C C . THR A 1 106 ? 38.941 -24.537 0.648 1.00 48.38 106 THR A C 1
ATOM 841 O O . THR A 1 106 ? 38.981 -25.761 0.673 1.00 48.38 106 THR A O 1
ATOM 844 N N . ASN A 1 107 ? 38.665 -23.824 -0.451 1.00 45.25 107 ASN A N 1
ATOM 845 C CA . ASN A 1 107 ? 39.169 -24.115 -1.803 1.00 45.25 107 ASN A CA 1
ATOM 846 C C . ASN A 1 107 ? 38.771 -22.992 -2.790 1.00 45.25 107 ASN A C 1
ATOM 848 O O . ASN A 1 107 ? 37.605 -22.803 -3.114 1.00 45.25 107 ASN A O 1
ATOM 852 N N . ASP A 1 108 ? 39.787 -22.258 -3.253 1.00 50.94 108 ASP A N 1
ATOM 853 C CA . ASP A 1 108 ? 39.881 -21.500 -4.512 1.00 50.94 108 ASP A CA 1
ATOM 854 C C . ASP A 1 108 ? 38.695 -20.636 -4.998 1.00 50.94 108 ASP A C 1
ATOM 856 O O . ASP A 1 108 ? 38.049 -20.907 -6.009 1.00 50.94 108 ASP A O 1
ATOM 860 N N . PHE A 1 109 ? 38.544 -19.447 -4.403 1.00 44.97 109 PHE A N 1
ATOM 861 C CA . PHE A 1 109 ? 37.702 -18.359 -4.937 1.00 44.97 109 PHE A CA 1
ATOM 862 C C . PHE A 1 109 ? 38.417 -17.412 -5.925 1.00 44.97 109 PHE A C 1
ATOM 864 O O . PHE A 1 109 ? 37.838 -16.424 -6.380 1.00 44.97 109 PHE A O 1
ATOM 871 N N . ALA A 1 110 ? 39.659 -17.701 -6.334 1.00 50.22 110 ALA A N 1
ATOM 872 C CA . ALA A 1 110 ? 40.363 -16.904 -7.353 1.00 50.22 110 ALA A CA 1
ATOM 873 C C . ALA A 1 110 ? 39.844 -17.137 -8.796 1.00 50.22 110 ALA A C 1
ATOM 875 O O . ALA A 1 110 ? 40.228 -16.410 -9.726 1.00 50.22 110 ALA A O 1
ATOM 876 N N . GLY A 1 111 ? 38.979 -18.141 -8.995 1.00 45.00 111 GLY A N 1
ATOM 877 C CA . GLY A 1 111 ? 38.450 -18.539 -10.303 1.00 45.00 111 GLY A CA 1
ATOM 878 C C . GLY A 1 111 ? 37.140 -17.860 -10.717 1.00 45.00 111 GLY A C 1
ATOM 879 O O . GLY A 1 111 ? 36.985 -17.507 -11.886 1.00 45.00 111 GLY A O 1
ATOM 880 N N . ASP A 1 112 ? 36.209 -17.624 -9.789 1.00 46.91 112 ASP A N 1
ATOM 881 C CA . ASP A 1 112 ? 34.823 -17.293 -10.172 1.00 46.91 112 ASP A CA 1
ATOM 882 C C . ASP A 1 112 ? 34.566 -15.785 -10.369 1.00 46.91 112 ASP A C 1
ATOM 884 O O . ASP A 1 112 ? 33.683 -15.369 -11.122 1.00 46.91 112 ASP A O 1
ATOM 888 N N . PHE A 1 113 ? 35.418 -14.917 -9.811 1.00 43.38 113 PHE A N 1
ATOM 889 C CA . PHE A 1 113 ? 35.250 -13.464 -9.963 1.00 43.38 113 PHE A CA 1
ATOM 890 C C . PHE A 1 113 ? 35.546 -12.939 -11.383 1.00 43.38 113 PHE A C 1
ATOM 892 O O . PHE A 1 113 ? 35.194 -11.803 -11.712 1.00 43.38 113 PHE A O 1
ATOM 899 N N . ARG A 1 114 ? 36.175 -13.743 -12.256 1.00 42.69 114 ARG A N 1
ATOM 900 C CA . ARG A 1 114 ? 36.538 -13.329 -13.626 1.00 42.69 114 ARG A CA 1
ATOM 901 C C . ARG A 1 114 ? 35.495 -13.649 -14.696 1.00 42.69 114 ARG A C 1
ATOM 903 O O . ARG A 1 114 ? 35.512 -12.998 -15.737 1.00 42.69 114 ARG A O 1
ATOM 910 N N . LEU A 1 115 ? 34.565 -14.578 -14.466 1.00 43.81 115 LEU A N 1
ATOM 911 C CA . LEU A 1 115 ? 33.709 -15.085 -15.551 1.00 43.81 115 LEU A CA 1
ATOM 912 C C . LEU A 1 115 ? 32.348 -14.385 -15.680 1.00 43.81 115 LEU A C 1
ATOM 914 O O . LEU A 1 115 ? 31.776 -14.367 -16.768 1.00 43.81 115 LEU A O 1
ATOM 918 N N . ARG A 1 116 ? 31.845 -13.715 -14.636 1.00 40.78 116 ARG A N 1
ATOM 919 C CA . ARG A 1 116 ? 30.553 -13.000 -14.720 1.00 40.78 116 ARG A CA 1
ATOM 920 C C . ARG A 1 116 ? 30.634 -11.565 -15.245 1.00 40.78 116 ARG A C 1
ATOM 922 O O . ARG A 1 116 ? 29.600 -11.002 -15.595 1.00 40.78 116 ARG A O 1
ATOM 929 N N . ARG A 1 117 ? 31.830 -10.969 -15.344 1.00 39.97 117 ARG A N 1
ATOM 930 C CA . ARG A 1 117 ? 31.986 -9.573 -15.803 1.00 39.97 117 ARG A CA 1
ATOM 931 C C . ARG A 1 117 ? 32.036 -9.423 -17.327 1.00 39.97 117 ARG A C 1
ATOM 933 O O . ARG A 1 117 ? 31.673 -8.365 -17.828 1.00 39.97 117 ARG A O 1
ATOM 940 N N . PHE A 1 118 ? 32.418 -10.466 -18.068 1.00 38.41 118 PHE A N 1
ATOM 941 C CA . PHE A 1 118 ? 32.570 -10.374 -19.528 1.00 38.41 118 PHE A CA 1
ATOM 942 C C . PHE A 1 118 ? 31.262 -10.492 -20.322 1.00 38.41 118 PHE A C 1
ATOM 944 O O . PHE A 1 118 ? 31.183 -9.960 -21.423 1.00 38.41 118 PHE A O 1
ATOM 951 N N . ASN A 1 119 ? 30.209 -11.102 -19.768 1.00 47.22 119 ASN A N 1
ATOM 952 C CA . ASN A 1 119 ? 28.972 -11.352 -20.523 1.00 47.22 119 ASN A CA 1
ATOM 953 C C . ASN A 1 119 ? 27.922 -10.224 -20.423 1.00 47.22 119 ASN A C 1
ATOM 955 O O . ASN A 1 119 ? 26.803 -10.376 -20.900 1.00 47.22 119 ASN A O 1
ATOM 959 N N . CYS A 1 120 ? 28.262 -9.097 -19.784 1.00 46.66 120 CYS A N 1
ATOM 960 C CA . CYS A 1 120 ? 27.382 -7.925 -19.658 1.00 46.66 120 CYS A CA 1
ATOM 961 C C . CYS A 1 120 ? 27.745 -6.789 -20.641 1.00 46.66 120 CYS A C 1
ATOM 963 O O . CYS A 1 120 ? 27.018 -5.809 -20.738 1.00 46.66 120 CYS A O 1
ATOM 965 N N . LEU A 1 121 ? 28.857 -6.903 -21.380 1.00 43.38 121 LEU A N 1
ATOM 966 C CA . LEU A 1 121 ? 29.326 -5.874 -22.326 1.00 43.38 121 LEU A CA 1
ATOM 967 C C . LEU A 1 121 ? 29.242 -6.289 -23.804 1.00 43.38 121 LEU A C 1
ATOM 969 O O . LEU A 1 121 ? 29.728 -5.569 -24.669 1.00 43.38 121 LEU A O 1
ATOM 973 N N . THR A 1 122 ? 28.613 -7.421 -24.117 1.00 46.69 122 THR A N 1
ATOM 974 C CA . THR A 1 122 ? 28.368 -7.852 -25.502 1.00 46.69 122 THR A CA 1
ATOM 975 C C . THR A 1 122 ? 26.950 -8.391 -25.669 1.00 46.69 122 THR A C 1
ATOM 977 O O . THR A 1 122 ? 26.735 -9.586 -25.859 1.00 46.69 122 THR A O 1
ATOM 980 N N . ARG A 1 123 ? 25.959 -7.496 -25.619 1.00 39.50 123 ARG A N 1
ATOM 981 C CA . ARG A 1 123 ? 24.749 -7.633 -26.436 1.00 39.50 123 ARG A CA 1
ATOM 982 C C . ARG A 1 123 ? 24.060 -6.298 -26.663 1.00 39.50 123 ARG A C 1
ATOM 984 O O . ARG A 1 123 ? 23.962 -5.530 -25.684 1.00 39.50 123 ARG A O 1
#

Organism: NCBI:txid1763828